Protein AF-A0A2I0L915-F1 (afdb_monomer_lite)

pLDDT: mean 84.41, std 19.22, range [32.41, 98.81]

Organism: Punica granatum (NCBI:txid22663)

Radius of gyration: 24.61 Å; chains: 1; bounding box: 73×74×54 Å

Foldseek 3Di:
DDDDDDDDDPPPPDPDPVVVVVVVLVVLLVVLVVLLVVLVVVLVVLCVVLVNDPDFDDPVPPPDDDDPVRVVSVVSNVVSLVSNLVSLQVNLVSLCVCLVSNDVVCNVVSLVRSLVSLVSSCRSPVQALSSLQSQLVSCVVVVNLVSNLVSLVSQQPHNHHDPCSVVVNVVSVVVVVVVD

InterPro domains:
  IPR011990 Tetratricopeptide-like helical domain superfamily [G3DSA:1.25.40.10] (12-174)
  IPR011990 Tetratricopeptide-like helical domain superfamily [SSF48452] (13-175)
  IPR018834 DNA/RNA-binding domain, Est1-type [PF10373] (114-176)
  IPR019458 Telomerase activating protein Est1-like, N-terminal [PF10374] (17-101)
  IPR045153 Est1/Ebs1-like [PTHR15696] (18-175)

Sequence (180 aa):
MGFAAQASVQGGKGPARPDRIAKIRLQFKTFLSEATGFYHDLIMKIRAKYGLPLGYFSEESENRIVMEKDVKKSAEMKKGLISCHRCLIYLGDLARYKGLYGEANSKSREYTAASSYYLQAASLWPSIGNPHHQLAILASYSGDDFLTVYRYFRSLAVDNPCSTARDNLIVAFEKSMLLE

Structure (mmCIF, N/CA/C/O backbone):
data_AF-A0A2I0L915-F1
#
_entry.id   AF-A0A2I0L915-F1
#
loop_
_atom_site.group_PDB
_atom_site.id
_atom_site.type_symbol
_atom_site.label_atom_id
_atom_site.label_alt_id
_atom_site.label_comp_id
_atom_site.label_asym_id
_atom_site.label_entity_id
_atom_site.label_seq_id
_atom_site.pdbx_PDB_ins_code
_atom_site.Cartn_x
_atom_site.Cartn_y
_atom_site.Cartn_z
_atom_site.occupancy
_atom_site.B_iso_or_equiv
_atom_site.auth_seq_id
_atom_site.auth_comp_id
_atom_site.auth_asym_id
_atom_site.auth_atom_id
_atom_site.pdbx_PDB_model_num
ATOM 1 N N . MET A 1 1 ? 46.014 57.887 -31.779 1.00 36.06 1 MET A N 1
ATOM 2 C CA . MET A 1 1 ? 44.959 58.280 -30.815 1.00 36.06 1 MET A CA 1
ATOM 3 C C . MET A 1 1 ? 43.707 57.504 -31.191 1.00 36.06 1 MET A C 1
ATOM 5 O O . MET A 1 1 ? 43.323 57.601 -32.338 1.00 36.06 1 MET A O 1
ATOM 9 N N . GLY A 1 2 ? 43.063 56.677 -30.380 1.00 32.41 2 GLY A N 1
ATOM 10 C CA . GLY A 1 2 ? 43.252 56.292 -28.993 1.00 32.41 2 GLY A CA 1
ATOM 11 C C . GLY A 1 2 ? 42.162 55.268 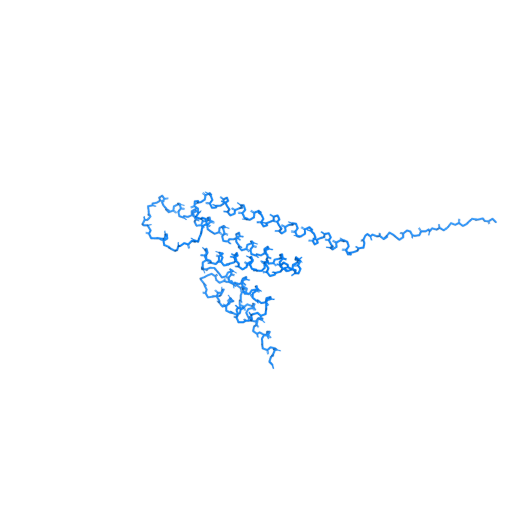-28.634 1.00 32.41 2 GLY A C 1
ATOM 12 O O . GLY A 1 2 ? 41.054 55.349 -29.145 1.00 32.41 2 GLY A O 1
ATOM 13 N N . PHE A 1 3 ? 42.552 54.339 -27.764 1.00 32.88 3 PHE A N 1
ATOM 14 C CA . PHE A 1 3 ? 41.771 53.523 -26.830 1.00 32.88 3 PHE A CA 1
ATOM 15 C C . PHE A 1 3 ? 40.744 52.479 -27.301 1.00 32.88 3 PHE A C 1
ATOM 17 O O . PHE A 1 3 ? 39.679 52.753 -27.842 1.00 32.88 3 PHE A O 1
ATOM 24 N N . ALA A 1 4 ? 41.101 51.246 -26.931 1.00 42.12 4 ALA A N 1
ATOM 25 C CA . ALA A 1 4 ? 40.283 50.055 -26.821 1.00 42.12 4 ALA A CA 1
ATOM 26 C C . ALA A 1 4 ? 39.233 50.158 -25.702 1.00 42.12 4 ALA A C 1
ATOM 28 O O . ALA A 1 4 ? 39.476 50.770 -24.664 1.00 42.12 4 ALA A O 1
ATOM 29 N N . ALA A 1 5 ? 38.135 49.421 -25.868 1.00 36.03 5 ALA A N 1
ATOM 30 C CA . ALA A 1 5 ? 37.349 48.893 -24.760 1.00 36.03 5 ALA A CA 1
ATOM 31 C C . ALA A 1 5 ? 36.872 47.478 -25.123 1.00 36.03 5 ALA A C 1
ATOM 33 O O . ALA A 1 5 ? 35.968 47.291 -25.935 1.00 36.03 5 ALA A O 1
ATOM 34 N N . GLN A 1 6 ? 37.523 46.473 -24.533 1.00 41.44 6 GLN A N 1
ATOM 35 C CA . GLN A 1 6 ? 36.999 45.113 -24.436 1.00 41.44 6 GLN A CA 1
ATOM 36 C C . GLN A 1 6 ? 35.807 45.126 -23.474 1.00 41.44 6 GLN A C 1
ATOM 38 O O . GLN A 1 6 ? 35.976 45.401 -22.288 1.00 41.44 6 GLN A O 1
ATOM 43 N N . ALA A 1 7 ? 34.619 44.782 -23.968 1.00 37.56 7 ALA A N 1
ATOM 44 C CA . ALA A 1 7 ? 33.509 44.370 -23.120 1.00 37.56 7 ALA A CA 1
ATOM 45 C C . ALA A 1 7 ? 33.552 42.843 -22.990 1.00 37.56 7 ALA A C 1
ATOM 47 O O . ALA A 1 7 ? 33.209 42.100 -23.909 1.00 37.56 7 ALA A O 1
ATOM 48 N N . SER A 1 8 ? 34.032 42.377 -21.842 1.00 37.06 8 SER A N 1
ATOM 49 C CA . SER A 1 8 ? 33.951 40.990 -21.410 1.00 37.06 8 SER A CA 1
ATOM 50 C C . SER A 1 8 ? 32.489 40.624 -21.151 1.00 37.06 8 SER A C 1
ATOM 52 O O . SER A 1 8 ? 31.876 41.057 -20.176 1.00 37.06 8 SER A O 1
ATOM 54 N N . VAL A 1 9 ? 31.921 39.795 -22.028 1.00 41.16 9 VAL A N 1
ATOM 55 C CA . VAL A 1 9 ? 30.640 39.132 -21.774 1.00 41.16 9 VAL A CA 1
ATOM 56 C C . VAL A 1 9 ? 30.861 38.150 -20.626 1.00 41.16 9 VAL A C 1
ATOM 58 O O . VAL A 1 9 ? 31.456 37.086 -20.797 1.00 41.16 9 VAL A O 1
ATOM 61 N N . GLN A 1 10 ? 30.409 38.532 -19.432 1.00 40.69 10 GLN A N 1
ATOM 62 C CA . GLN A 1 10 ? 30.299 37.635 -18.292 1.00 40.69 10 GLN A CA 1
ATOM 63 C C . GLN A 1 10 ? 29.294 36.532 -18.636 1.00 40.69 10 GLN A C 1
ATOM 65 O O . GLN A 1 10 ? 28.082 36.685 -18.493 1.00 40.69 10 GLN A O 1
ATOM 70 N N . GLY A 1 11 ? 29.814 35.395 -19.094 1.00 39.12 11 GLY A N 1
ATOM 71 C CA . GLY A 1 11 ? 29.092 34.134 -19.096 1.00 39.12 11 GLY A CA 1
ATOM 72 C C . GLY A 1 11 ? 28.850 33.709 -17.653 1.00 39.12 11 GLY A C 1
ATOM 73 O O . GLY A 1 11 ? 29.679 33.024 -17.055 1.00 39.12 11 GLY A O 1
ATOM 74 N N . GLY A 1 12 ? 27.722 34.138 -17.086 1.00 41.56 12 GLY A N 1
ATOM 75 C CA . GLY A 1 12 ? 27.226 33.646 -15.810 1.00 41.56 12 GLY A CA 1
ATOM 76 C C . GLY A 1 12 ? 26.980 32.142 -15.902 1.00 41.56 12 GLY A C 1
ATOM 77 O O . GLY A 1 12 ? 25.915 31.699 -16.326 1.00 41.56 12 GLY A O 1
ATOM 78 N N . LYS A 1 13 ? 27.970 31.340 -15.502 1.00 53.34 13 LYS A N 1
ATOM 79 C CA . LYS A 1 13 ? 27.772 29.931 -15.163 1.00 53.34 13 LYS A CA 1
ATOM 80 C C . LYS A 1 13 ? 26.907 29.886 -13.904 1.00 53.34 13 LYS A C 1
ATOM 82 O O . LYS A 1 13 ? 27.419 29.906 -12.789 1.00 53.34 13 LYS A O 1
ATOM 87 N N . GLY A 1 14 ? 25.587 29.859 -14.086 1.00 59.03 14 GLY A N 1
ATOM 88 C CA . GLY A 1 14 ? 24.676 29.430 -13.027 1.00 59.03 14 GLY A CA 1
ATOM 89 C C . GLY A 1 14 ? 25.073 28.027 -12.543 1.00 59.03 14 GLY A C 1
ATOM 90 O O . GLY A 1 14 ? 25.628 27.258 -13.338 1.00 59.03 14 GLY A O 1
ATOM 91 N N . PRO A 1 15 ? 24.828 27.681 -11.264 1.00 55.81 15 PRO A N 1
ATOM 92 C CA . PRO A 1 15 ? 25.213 26.383 -10.724 1.00 55.81 15 PRO A CA 1
ATOM 93 C C . PRO A 1 15 ? 24.608 25.290 -11.601 1.00 55.81 15 PRO A C 1
ATOM 95 O O . PRO A 1 15 ? 23.430 25.337 -11.976 1.00 55.81 15 PRO A O 1
ATOM 98 N N . ALA A 1 16 ? 25.469 24.368 -12.015 1.00 58.41 16 ALA A N 1
ATOM 99 C CA . ALA A 1 16 ? 25.180 23.398 -13.046 1.00 58.41 16 ALA A CA 1
ATOM 100 C C . ALA A 1 16 ? 23.911 22.615 -12.676 1.00 58.41 16 ALA A C 1
ATOM 102 O O . ALA A 1 16 ? 23.768 22.117 -11.566 1.00 58.41 16 ALA A O 1
ATOM 103 N N . ARG A 1 17 ? 22.981 22.486 -13.628 1.00 67.06 17 ARG A N 1
ATOM 104 C CA . ARG A 1 17 ? 21.758 21.657 -13.589 1.00 67.06 17 ARG A CA 1
ATOM 105 C C . ARG A 1 17 ? 21.802 20.399 -12.675 1.00 67.06 17 ARG A C 1
ATOM 107 O O . ARG A 1 17 ? 20.791 20.164 -12.007 1.00 67.06 17 ARG A O 1
ATOM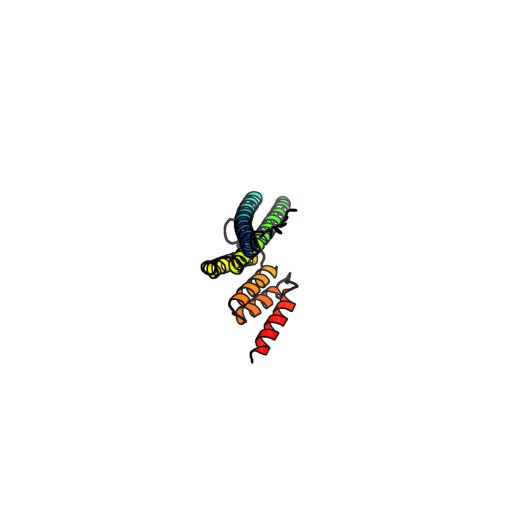 114 N N . PRO A 1 18 ? 22.895 19.605 -12.598 1.00 72.50 18 PRO A N 1
ATOM 115 C CA . PRO A 1 18 ? 23.071 18.534 -11.603 1.00 72.50 18 PRO A CA 1
ATOM 116 C C . PRO A 1 18 ? 22.891 18.936 -10.124 1.00 72.50 18 PRO A C 1
ATOM 118 O O . PRO A 1 18 ? 22.223 18.201 -9.394 1.00 72.50 18 PRO A O 1
ATOM 121 N N . ASP A 1 19 ? 23.372 20.102 -9.685 1.00 86.38 19 ASP A N 1
ATOM 122 C CA . ASP A 1 19 ? 23.278 20.557 -8.284 1.00 86.38 19 ASP A CA 1
ATOM 123 C C . ASP A 1 19 ? 21.821 20.793 -7.868 1.00 86.38 19 ASP A C 1
ATOM 125 O O . ASP A 1 19 ? 21.388 20.458 -6.762 1.00 86.38 19 ASP A O 1
ATOM 129 N N . ARG A 1 20 ? 21.011 21.307 -8.802 1.00 92.12 20 ARG A N 1
ATOM 130 C CA . ARG A 1 20 ? 19.572 21.505 -8.598 1.00 92.12 20 ARG A CA 1
ATOM 131 C C . ARG A 1 20 ? 18.835 20.173 -8.455 1.00 92.12 20 ARG A C 1
ATOM 133 O O . ARG A 1 20 ? 17.953 20.059 -7.607 1.00 92.12 20 ARG A O 1
ATOM 140 N N . ILE A 1 21 ? 19.189 19.168 -9.259 1.00 90.19 21 ILE A N 1
ATOM 141 C CA . ILE A 1 21 ? 18.579 17.830 -9.191 1.00 90.19 21 ILE A CA 1
ATOM 142 C C . ILE A 1 21 ? 18.934 17.151 -7.864 1.00 90.19 21 ILE A C 1
ATOM 144 O O . ILE A 1 21 ? 18.053 16.582 -7.219 1.00 90.19 21 ILE A O 1
ATOM 148 N N . ALA A 1 22 ? 20.193 17.244 -7.430 1.00 90.50 22 ALA A N 1
ATOM 149 C CA . ALA A 1 22 ? 20.628 16.719 -6.138 1.00 90.50 22 ALA A CA 1
ATOM 150 C C . ALA A 1 22 ? 19.861 17.370 -4.975 1.00 90.50 22 ALA A C 1
ATOM 152 O O . ALA A 1 22 ? 19.349 16.664 -4.105 1.00 90.50 22 ALA A O 1
ATOM 153 N N . LYS A 1 23 ? 19.686 18.698 -5.011 1.00 94.38 23 LYS A N 1
ATOM 154 C CA . LYS A 1 23 ? 18.898 19.433 -4.011 1.00 94.38 23 LYS A CA 1
ATOM 155 C C . LYS A 1 23 ? 17.434 18.984 -3.968 1.00 94.38 23 LYS A C 1
ATOM 157 O O . LYS A 1 23 ? 16.918 18.726 -2.885 1.00 94.38 23 LYS A O 1
ATOM 162 N N . ILE A 1 24 ? 16.779 18.842 -5.123 1.00 94.06 24 ILE A N 1
ATOM 163 C CA . ILE A 1 24 ? 15.381 18.377 -5.199 1.00 94.06 24 ILE A CA 1
ATOM 164 C C . ILE A 1 24 ? 15.251 16.954 -4.643 1.00 94.06 24 ILE A C 1
ATOM 166 O O . ILE A 1 24 ? 14.342 16.680 -3.863 1.00 94.06 24 ILE A O 1
ATOM 170 N N . ARG A 1 25 ? 16.178 16.050 -4.993 1.00 91.38 25 ARG A N 1
ATOM 171 C CA . ARG A 1 25 ? 16.193 14.679 -4.458 1.00 91.38 25 ARG A CA 1
ATOM 172 C C . ARG A 1 25 ? 16.344 14.664 -2.941 1.00 91.38 25 ARG A C 1
ATOM 174 O O . ARG A 1 25 ? 15.652 13.898 -2.279 1.00 91.38 25 ARG A O 1
ATOM 181 N N . LEU A 1 26 ? 17.216 15.510 -2.394 1.00 93.25 26 LEU A N 1
ATOM 182 C CA . LEU A 1 26 ? 17.392 15.630 -0.949 1.00 93.25 26 LEU A CA 1
ATOM 183 C C . LEU A 1 26 ? 16.105 16.117 -0.270 1.00 93.25 26 LEU A C 1
ATOM 185 O O . LEU A 1 26 ? 15.636 15.473 0.661 1.00 93.25 26 LEU A O 1
ATOM 189 N N . GLN A 1 27 ? 15.494 17.190 -0.779 1.00 95.81 27 GLN A N 1
ATOM 190 C CA . GLN A 1 27 ? 14.232 17.715 -0.243 1.00 95.81 27 GLN A CA 1
ATOM 191 C C . GLN A 1 27 ? 13.108 16.676 -0.292 1.00 95.81 27 GLN A C 1
ATOM 193 O O . GLN A 1 27 ? 12.359 16.530 0.670 1.00 95.81 27 GLN A O 1
ATOM 198 N N . PHE A 1 28 ? 13.019 15.914 -1.383 1.00 95.44 28 PHE A N 1
ATOM 199 C CA . PHE A 1 28 ? 12.045 14.837 -1.511 1.00 95.44 28 PHE A CA 1
ATOM 200 C C . PHE A 1 28 ? 12.276 13.724 -0.479 1.00 95.44 28 PHE A C 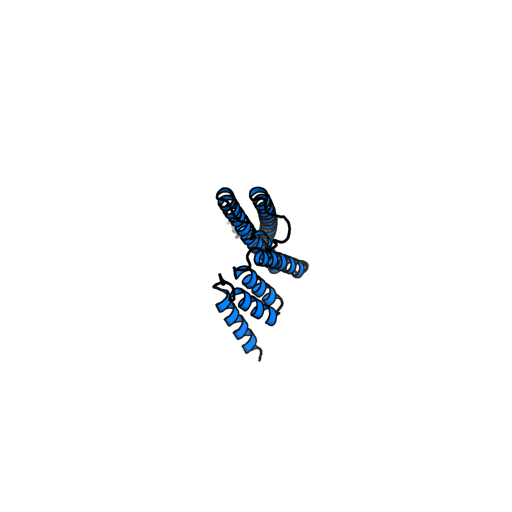1
ATOM 202 O O . PHE A 1 28 ? 11.330 13.295 0.177 1.00 95.44 28 PHE A O 1
ATOM 209 N N . LYS A 1 29 ? 13.527 13.292 -0.265 1.00 94.12 29 LYS A N 1
ATOM 210 C CA . LYS A 1 29 ? 13.866 12.298 0.772 1.00 94.12 29 LYS A CA 1
ATOM 211 C C . LYS A 1 29 ? 13.501 12.782 2.179 1.00 94.12 29 LYS A C 1
ATOM 213 O O . LYS A 1 29 ? 12.962 12.000 2.966 1.00 94.12 29 LYS A O 1
ATOM 218 N N . THR A 1 30 ? 13.766 14.052 2.485 1.00 96.12 30 THR A N 1
ATOM 219 C CA . THR A 1 30 ? 13.378 14.666 3.762 1.00 96.12 30 THR A CA 1
ATOM 220 C C . THR A 1 30 ? 11.862 14.650 3.929 1.00 96.12 30 THR A C 1
ATOM 222 O O . THR A 1 30 ? 11.372 14.114 4.920 1.00 96.12 30 THR A O 1
ATOM 225 N N . PHE A 1 31 ? 11.122 15.108 2.915 1.00 97.81 31 PHE A N 1
ATOM 226 C CA . PHE A 1 31 ? 9.660 15.096 2.922 1.00 97.81 31 PHE A CA 1
ATOM 227 C C . PHE A 1 31 ? 9.091 13.691 3.156 1.00 97.81 31 PHE A C 1
ATOM 229 O O . PHE A 1 31 ? 8.213 13.514 3.997 1.00 97.81 31 PHE A O 1
ATOM 236 N N . LEU A 1 32 ? 9.607 12.669 2.460 1.00 97.38 32 LEU A N 1
ATOM 237 C CA . LEU A 1 32 ? 9.148 11.291 2.651 1.00 97.38 32 LEU A CA 1
ATOM 238 C C . LEU A 1 32 ? 9.354 10.818 4.097 1.00 97.38 32 LEU A C 1
ATOM 240 O O . LEU A 1 32 ? 8.500 10.114 4.636 1.00 97.38 32 LEU A O 1
ATOM 244 N N . SER A 1 33 ? 10.469 11.186 4.730 1.00 96.12 33 SER A N 1
ATOM 245 C CA . SER A 1 33 ? 10.762 10.830 6.123 1.00 96.12 33 SER A CA 1
ATOM 246 C C . SER A 1 33 ? 9.851 11.558 7.114 1.00 96.12 33 SER A C 1
ATOM 248 O O . SER A 1 33 ? 9.260 10.906 7.973 1.00 96.12 33 SER A O 1
ATOM 250 N N . GLU A 1 34 ? 9.667 12.868 6.953 1.00 98.38 34 GLU A N 1
ATOM 251 C CA . GLU A 1 34 ? 8.773 13.678 7.792 1.00 98.38 34 GLU A CA 1
ATOM 252 C C . GLU A 1 34 ? 7.316 13.212 7.679 1.00 98.38 34 GLU A C 1
ATOM 254 O O . GLU A 1 34 ? 6.655 12.977 8.691 1.00 98.38 34 GLU A O 1
ATOM 259 N N . ALA A 1 35 ? 6.835 12.979 6.454 1.00 98.56 35 ALA A N 1
ATOM 260 C CA . ALA A 1 35 ? 5.491 12.465 6.209 1.00 98.56 35 ALA A CA 1
ATOM 261 C C . ALA A 1 35 ? 5.288 11.067 6.817 1.00 98.56 35 ALA A C 1
ATOM 263 O O . ALA A 1 35 ? 4.213 10.772 7.338 1.00 98.56 35 ALA A O 1
ATOM 264 N N . THR A 1 36 ? 6.321 10.213 6.799 1.00 98.38 36 THR A N 1
ATOM 265 C CA . THR A 1 36 ? 6.262 8.890 7.446 1.00 98.38 36 THR A CA 1
ATOM 266 C C . THR A 1 36 ? 6.028 9.042 8.950 1.00 98.38 36 THR A C 1
ATOM 268 O O . THR A 1 36 ? 5.114 8.421 9.490 1.00 98.38 36 THR A O 1
ATOM 271 N N . GLY A 1 37 ? 6.811 9.897 9.620 1.00 98.38 37 GLY A N 1
ATOM 272 C CA . GLY A 1 37 ? 6.642 10.177 11.050 1.00 98.38 37 GLY A CA 1
ATOM 273 C C . GLY A 1 37 ? 5.256 10.742 11.367 1.00 98.38 37 GLY A C 1
ATOM 274 O O . GLY A 1 37 ? 4.563 10.230 12.243 1.00 98.38 37 GLY A O 1
ATOM 275 N N . PHE A 1 38 ? 4.801 11.714 10.572 1.00 98.69 38 PHE A N 1
ATOM 276 C CA . PHE A 1 38 ? 3.472 12.306 10.713 1.00 98.69 38 PHE A CA 1
ATOM 277 C C . PHE A 1 38 ? 2.344 11.263 10.681 1.00 98.69 38 PHE A C 1
ATOM 279 O O . PHE A 1 38 ? 1.472 11.280 11.551 1.00 98.69 38 PHE A O 1
ATOM 286 N N . TYR A 1 39 ? 2.342 10.342 9.709 1.00 98.62 39 TYR A N 1
ATOM 287 C CA . TYR A 1 39 ? 1.273 9.344 9.599 1.00 98.62 39 TYR A CA 1
ATOM 288 C C . TYR A 1 39 ? 1.327 8.279 10.699 1.00 98.62 39 TYR A C 1
ATOM 290 O O . TYR A 1 39 ? 0.270 7.814 11.132 1.00 98.62 39 TYR A O 1
ATOM 298 N N . HIS A 1 40 ? 2.513 7.925 11.203 1.00 98.00 40 HIS A N 1
ATOM 299 C CA . HIS A 1 40 ? 2.622 7.083 12.397 1.00 98.00 40 HIS A CA 1
ATOM 300 C C . HIS A 1 40 ? 2.001 7.753 13.623 1.00 98.00 40 HIS A C 1
ATOM 302 O O . HIS A 1 40 ? 1.146 7.157 14.283 1.00 98.00 40 HIS A O 1
ATOM 308 N N . ASP A 1 41 ? 2.363 9.009 13.883 1.00 98.12 41 ASP A N 1
ATOM 309 C CA . ASP A 1 41 ? 1.812 9.782 14.996 1.00 98.12 41 ASP A CA 1
ATOM 310 C C . ASP A 1 41 ? 0.299 9.962 14.861 1.00 98.12 41 ASP A C 1
ATOM 312 O O . ASP A 1 41 ? -0.443 9.883 15.845 1.00 98.12 41 ASP A O 1
ATOM 316 N N . LEU A 1 42 ? -0.183 10.179 13.636 1.00 98.12 42 LEU A N 1
ATOM 317 C CA . LEU A 1 42 ? -1.604 10.307 13.350 1.00 98.12 42 LEU A CA 1
ATOM 318 C C . LEU A 1 42 ? -2.357 9.006 13.656 1.00 98.12 42 LEU A C 1
ATOM 320 O O . LEU A 1 42 ? -3.398 9.063 14.310 1.00 98.12 42 LEU A O 1
ATOM 324 N N . ILE A 1 43 ? -1.827 7.841 13.265 1.00 96.44 43 ILE A N 1
ATOM 325 C CA . ILE A 1 43 ? -2.414 6.540 13.626 1.00 96.44 43 ILE A CA 1
ATOM 326 C C . ILE A 1 43 ? -2.499 6.399 15.146 1.00 96.44 43 ILE A C 1
ATOM 328 O O . ILE A 1 43 ? -3.555 6.029 15.655 1.00 96.44 43 ILE A O 1
ATOM 332 N N . MET A 1 44 ? -1.434 6.733 15.878 1.00 95.75 44 MET A N 1
ATOM 333 C CA . MET A 1 44 ? -1.427 6.643 17.342 1.00 95.75 44 MET A CA 1
ATOM 334 C C . MET A 1 44 ? -2.491 7.549 17.976 1.00 95.75 44 MET A C 1
ATOM 336 O O . MET A 1 44 ? -3.255 7.102 18.833 1.00 95.75 44 MET A O 1
ATOM 340 N N . LYS A 1 45 ? -2.613 8.795 17.503 1.00 96.69 45 LYS A N 1
ATOM 341 C CA . LYS A 1 45 ? -3.634 9.748 17.969 1.00 96.69 45 LYS A CA 1
ATOM 342 C C . LYS A 1 45 ? -5.057 9.286 17.643 1.00 96.69 45 LYS A C 1
ATOM 344 O O . LYS A 1 45 ? -5.942 9.415 18.486 1.00 96.69 45 LYS A O 1
ATOM 349 N N . ILE A 1 46 ? -5.288 8.724 16.453 1.00 94.88 46 ILE A N 1
ATOM 350 C CA . ILE A 1 46 ? -6.587 8.155 16.059 1.00 94.88 46 ILE A CA 1
ATOM 351 C C . ILE A 1 46 ? -6.930 6.971 16.966 1.00 94.88 46 ILE A C 1
ATOM 353 O O . ILE A 1 46 ? -8.021 6.935 17.531 1.00 94.88 46 ILE A O 1
ATOM 357 N N . ARG A 1 47 ? -5.998 6.030 17.158 1.00 91.94 47 ARG A N 1
ATOM 358 C CA . ARG A 1 47 ? -6.216 4.858 18.016 1.00 91.94 47 ARG A CA 1
ATOM 359 C C . ARG A 1 47 ? -6.557 5.262 19.446 1.00 91.94 47 ARG A C 1
ATOM 361 O O . ARG A 1 47 ? -7.538 4.761 19.985 1.00 91.94 47 ARG A O 1
ATOM 368 N N . ALA A 1 48 ? -5.829 6.223 20.014 1.00 92.12 48 ALA A N 1
ATOM 369 C CA . ALA A 1 48 ? -6.113 6.756 21.344 1.00 92.12 48 ALA A CA 1
ATOM 370 C C . ALA A 1 48 ? -7.495 7.428 21.423 1.00 92.12 48 ALA A C 1
ATOM 372 O O . ALA A 1 48 ? -8.253 7.169 22.354 1.00 92.12 48 ALA A O 1
ATOM 373 N N . LYS A 1 49 ? -7.856 8.248 20.426 1.00 92.94 49 LYS A N 1
ATOM 374 C CA . LYS A 1 49 ? -9.144 8.958 20.388 1.00 92.94 49 LYS A CA 1
ATOM 375 C C . LYS A 1 49 ? -10.347 8.012 20.312 1.00 92.94 49 LYS A C 1
ATOM 377 O O . LYS A 1 49 ? -11.374 8.297 20.920 1.00 92.94 49 LYS A O 1
ATOM 382 N N . TYR A 1 50 ? -10.231 6.925 19.552 1.00 88.69 50 TYR A N 1
ATOM 383 C CA . TYR A 1 50 ? -11.336 5.996 19.294 1.00 88.69 50 TYR A CA 1
ATOM 384 C C . TYR A 1 50 ? -11.257 4.690 20.103 1.00 88.69 50 TYR A C 1
ATOM 386 O O . TYR A 1 50 ? -12.121 3.834 19.942 1.00 88.69 50 TYR A O 1
ATOM 394 N N . GLY A 1 51 ? -10.254 4.526 20.974 1.00 85.94 51 GLY A N 1
ATOM 395 C CA . GLY A 1 51 ? -10.080 3.324 21.799 1.00 85.94 51 GLY A CA 1
ATOM 396 C C . GLY A 1 51 ? -9.741 2.063 20.997 1.00 85.94 51 GLY A C 1
ATOM 397 O O . GLY A 1 51 ? -10.164 0.970 21.365 1.00 85.94 51 GLY A O 1
ATOM 398 N N . LEU A 1 52 ? -9.015 2.209 19.885 1.00 84.88 52 LEU A N 1
ATOM 399 C CA . LEU A 1 52 ? -8.655 1.088 19.015 1.00 84.88 52 LEU A CA 1
ATOM 400 C C . LEU A 1 52 ? -7.445 0.322 19.576 1.00 84.88 52 LEU A C 1
ATOM 402 O O . LEU A 1 52 ? -6.492 0.957 20.042 1.00 84.88 52 LEU A O 1
ATOM 406 N N . PRO A 1 53 ? -7.420 -1.018 19.474 1.00 80.00 53 PRO A N 1
ATOM 407 C CA . PRO A 1 53 ? -6.266 -1.808 19.879 1.00 80.00 53 PRO A CA 1
ATOM 408 C C . PRO A 1 53 ? -5.026 -1.481 19.035 1.00 80.00 53 PRO A C 1
ATOM 410 O O . PRO A 1 53 ? -5.106 -1.102 17.864 1.00 80.00 53 PRO A O 1
ATOM 413 N N . LEU A 1 54 ? -3.849 -1.650 19.644 1.00 67.56 54 LEU A N 1
ATOM 414 C CA . LEU A 1 54 ? -2.562 -1.481 18.961 1.00 67.56 54 LEU A CA 1
ATOM 415 C C . LEU A 1 54 ? -2.208 -2.675 18.051 1.00 67.56 54 LEU A C 1
ATOM 417 O O . LEU A 1 54 ? -1.385 -2.507 17.149 1.00 67.56 54 LEU A O 1
ATOM 421 N N . GLY A 1 55 ? -2.823 -3.842 18.292 1.00 65.19 55 GLY A N 1
ATOM 422 C CA . GLY A 1 55 ? -2.571 -5.115 17.608 1.00 65.19 55 GLY A CA 1
ATOM 423 C C . GLY A 1 55 ? -3.509 -5.424 16.434 1.00 65.19 55 GLY A C 1
ATOM 424 O O . GLY A 1 55 ? -4.211 -4.546 15.933 1.00 65.19 55 GLY A O 1
ATOM 425 N N . TYR A 1 56 ? -3.486 -6.685 15.990 1.00 55.81 56 TYR A N 1
ATOM 426 C CA . TYR A 1 56 ? -4.335 -7.199 14.910 1.00 55.81 56 TYR A CA 1
ATOM 427 C C . TYR A 1 56 ? -5.817 -7.077 15.284 1.00 55.81 56 TYR A C 1
ATOM 429 O O . TYR A 1 56 ? -6.205 -7.371 16.416 1.00 55.81 56 TYR A O 1
ATOM 437 N N . PHE A 1 57 ? -6.642 -6.642 14.337 1.00 57.31 57 PHE A N 1
ATOM 438 C CA . PHE A 1 57 ? -8.085 -6.575 14.528 1.00 57.31 57 PHE A CA 1
ATOM 439 C C . PHE A 1 57 ? -8.650 -7.985 14.314 1.00 57.31 57 PHE A C 1
ATOM 441 O O . PHE A 1 57 ? -8.604 -8.496 13.200 1.00 57.31 57 PHE A O 1
ATOM 448 N N . SER A 1 58 ? -9.100 -8.639 15.389 1.00 49.50 58 SER A N 1
ATOM 449 C CA . SER A 1 58 ? -9.872 -9.889 15.307 1.00 49.50 58 SER A CA 1
ATOM 450 C C . SER A 1 58 ? -11.318 -9.565 14.911 1.00 49.50 58 SER A C 1
ATOM 452 O O . SER A 1 58 ? -11.907 -8.620 15.443 1.00 49.50 58 SER A O 1
ATOM 454 N N . GLU A 1 59 ? -11.883 -10.361 13.999 1.00 48.72 59 GLU A N 1
ATOM 455 C CA . GLU A 1 59 ? -13.286 -10.305 13.548 1.00 48.72 59 GLU A CA 1
ATOM 456 C C . GLU A 1 59 ? -14.297 -10.599 14.678 1.00 48.72 59 GLU A C 1
ATOM 458 O O . GLU A 1 59 ? -15.488 -10.332 14.547 1.00 48.72 59 GLU A O 1
ATOM 463 N N . GLU A 1 60 ? -13.846 -11.085 15.837 1.00 43.25 60 GLU A N 1
ATOM 464 C CA . GLU A 1 60 ? -14.720 -11.535 16.931 1.00 43.25 60 GLU A CA 1
ATOM 465 C C . GLU A 1 60 ? -15.466 -10.402 17.663 1.00 43.25 60 GLU A C 1
ATOM 467 O O . GLU A 1 60 ? -16.333 -10.665 18.498 1.00 43.25 60 GLU A O 1
ATOM 472 N N . SER A 1 61 ? -15.172 -9.131 17.369 1.00 44.78 61 SER A N 1
ATOM 473 C CA . SER A 1 61 ? -15.785 -8.000 18.079 1.00 44.78 61 SER A CA 1
ATOM 474 C C . SER A 1 61 ? -17.208 -7.644 17.617 1.00 44.78 61 SER A C 1
ATOM 476 O O . SER A 1 61 ? -17.825 -6.776 18.240 1.00 44.78 61 SER A O 1
ATOM 478 N N . GLU A 1 62 ? -17.746 -8.265 16.563 1.00 46.25 62 GLU A N 1
ATOM 479 C CA . GLU A 1 62 ? -19.067 -7.899 16.017 1.00 46.25 62 GLU A CA 1
ATOM 480 C C . GLU A 1 62 ? -20.263 -8.518 16.769 1.00 46.25 62 GLU A C 1
ATOM 482 O O . GLU A 1 62 ? -21.379 -8.013 16.664 1.00 46.25 62 GLU A O 1
ATOM 487 N N . ASN A 1 63 ? -20.058 -9.530 17.622 1.00 40.19 63 ASN A N 1
ATOM 488 C CA . ASN A 1 63 ? -21.154 -10.246 18.295 1.00 40.19 63 ASN A CA 1
ATOM 489 C C . ASN A 1 63 ? -21.470 -9.745 19.715 1.00 40.19 63 ASN A C 1
ATOM 491 O O . ASN A 1 63 ? -21.465 -10.511 20.681 1.00 40.19 63 ASN A O 1
ATOM 495 N N . ARG A 1 64 ? -21.808 -8.460 19.871 1.00 43.12 64 ARG A N 1
ATOM 496 C CA . ARG A 1 64 ? -22.479 -7.982 21.095 1.00 43.12 64 ARG A CA 1
ATOM 497 C C . ARG A 1 64 ? -23.709 -7.159 20.747 1.00 43.12 64 ARG A C 1
ATOM 499 O O . ARG A 1 64 ? -23.583 -6.100 20.160 1.00 43.12 64 ARG A O 1
ATOM 506 N N . ILE A 1 65 ? -24.878 -7.673 21.129 1.00 52.22 65 ILE A N 1
ATOM 507 C CA . ILE A 1 65 ? -26.206 -7.046 21.038 1.00 52.22 65 ILE A CA 1
ATOM 508 C C . ILE A 1 65 ? -26.117 -5.590 21.546 1.00 52.22 65 ILE A C 1
ATOM 510 O O . ILE A 1 65 ? -25.728 -5.358 22.688 1.00 52.22 65 ILE A O 1
ATOM 514 N N . VAL A 1 66 ? -26.415 -4.619 20.678 1.00 49.56 66 VAL A N 1
ATOM 515 C CA . VAL A 1 66 ? -26.065 -3.190 20.828 1.00 49.56 66 VAL A CA 1
ATOM 516 C C . VAL A 1 66 ? -27.284 -2.376 21.292 1.00 49.56 66 VAL A C 1
ATOM 518 O O . VAL A 1 66 ? -28.291 -2.330 20.589 1.00 49.56 66 VAL A O 1
ATOM 521 N N . MET A 1 67 ? -27.192 -1.689 22.442 1.00 54.38 67 MET A N 1
ATOM 522 C CA . MET A 1 67 ? -28.131 -0.617 22.832 1.00 54.38 67 MET A CA 1
ATOM 523 C C . MET A 1 67 ? -27.799 0.694 22.079 1.00 54.38 67 MET A C 1
ATOM 525 O O . MET A 1 67 ? -26.687 0.858 21.594 1.00 54.38 67 MET A O 1
ATOM 529 N N . GLU A 1 68 ? -28.687 1.694 22.002 1.00 54.47 68 GLU A N 1
ATOM 530 C CA . GLU A 1 68 ? -28.446 2.948 21.236 1.00 54.47 68 GLU A CA 1
ATOM 531 C C . GLU A 1 68 ? -27.118 3.681 21.558 1.00 54.47 68 GLU A C 1
ATOM 533 O O . GLU A 1 68 ? -26.498 4.278 20.672 1.00 54.47 68 GLU A O 1
ATOM 538 N N . LYS A 1 69 ? -26.623 3.603 22.805 1.00 55.19 69 LYS A N 1
ATOM 539 C CA . LYS A 1 69 ? -25.297 4.136 23.197 1.00 55.19 69 LYS A CA 1
ATOM 5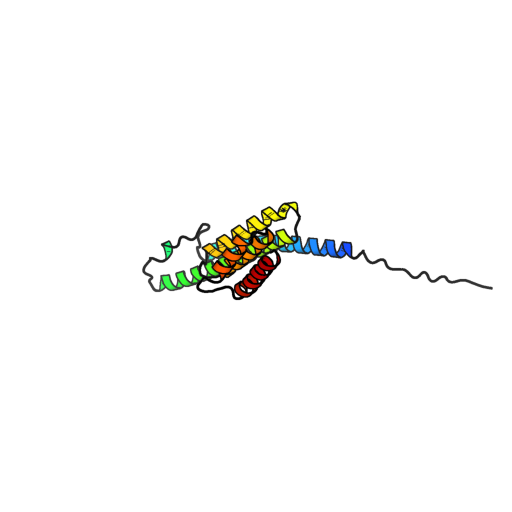40 C C . LYS A 1 69 ? -24.133 3.417 22.505 1.00 55.19 69 LYS A C 1
ATOM 542 O O . LYS A 1 69 ? -23.113 4.044 22.210 1.00 55.19 69 LYS A O 1
ATOM 547 N N . ASP A 1 70 ? -24.295 2.133 22.220 1.00 64.06 70 ASP A N 1
ATOM 548 C CA . ASP A 1 70 ? -23.296 1.293 21.572 1.00 64.06 70 ASP A CA 1
ATOM 549 C C . ASP A 1 70 ? -23.259 1.537 20.050 1.00 64.06 70 ASP A C 1
ATOM 551 O O . ASP A 1 70 ? -22.187 1.458 19.449 1.00 64.06 70 ASP A O 1
ATOM 555 N N . VAL A 1 71 ? -24.371 1.966 19.430 1.00 73.00 71 VAL A N 1
ATOM 556 C CA . VAL A 1 71 ? -24.427 2.309 17.991 1.00 73.00 71 VAL A CA 1
ATOM 557 C C . VAL A 1 71 ? -23.537 3.514 17.678 1.00 73.00 71 VAL A C 1
ATOM 559 O O . VAL A 1 71 ? -22.716 3.473 16.759 1.00 73.00 71 VAL A O 1
ATOM 562 N N . LYS A 1 72 ? -23.649 4.594 18.466 1.00 75.69 72 LYS A N 1
ATOM 563 C CA . LYS A 1 72 ? -22.834 5.807 18.267 1.00 75.69 72 LYS A CA 1
ATOM 564 C C . LYS A 1 72 ? -21.349 5.530 18.509 1.00 75.69 72 LYS A C 1
ATOM 566 O O . LYS A 1 72 ? -20.505 6.003 17.751 1.00 75.69 72 LYS A O 1
ATOM 571 N N . LYS A 1 73 ? -21.028 4.735 19.535 1.00 77.31 73 LYS A N 1
ATOM 572 C CA . LYS A 1 73 ? -19.655 4.304 19.831 1.00 77.31 73 LYS A CA 1
ATOM 573 C C . LYS A 1 73 ? -19.075 3.447 18.701 1.00 77.31 73 LYS A C 1
ATOM 575 O O . LYS A 1 73 ? -17.939 3.677 18.294 1.00 77.31 73 LYS A O 1
ATOM 580 N N . SER A 1 74 ? -19.869 2.530 18.150 1.00 80.81 74 SER A N 1
ATOM 581 C CA . SER A 1 74 ? -19.495 1.696 17.003 1.00 80.81 74 SER A CA 1
ATOM 582 C C . SER A 1 74 ? -19.245 2.528 15.736 1.00 80.81 74 SER A C 1
ATOM 584 O O . SER A 1 74 ? -18.235 2.346 15.055 1.00 80.81 74 SER A O 1
ATOM 586 N N . ALA A 1 75 ? -20.087 3.529 15.458 1.00 85.31 75 ALA A N 1
ATOM 587 C CA . ALA A 1 75 ? -19.896 4.430 14.320 1.00 85.31 75 ALA A CA 1
ATOM 588 C C . ALA A 1 75 ? -18.595 5.251 14.419 1.00 85.31 75 ALA A C 1
ATOM 590 O O . ALA A 1 75 ? -17.873 5.394 13.430 1.00 85.31 75 ALA A O 1
ATOM 591 N N . GLU A 1 76 ? -18.270 5.778 15.603 1.00 85.44 76 GLU A N 1
ATOM 592 C CA . GLU A 1 76 ? -17.016 6.508 15.832 1.00 85.44 76 GLU A CA 1
ATOM 593 C C . GLU A 1 76 ? -15.794 5.579 15.731 1.00 85.44 76 GLU A C 1
ATOM 595 O O . GLU A 1 76 ? -14.821 5.916 15.056 1.00 85.44 76 GLU A O 1
ATOM 600 N N . MET A 1 77 ? -15.870 4.370 16.300 1.00 87.06 77 MET A N 1
ATOM 601 C CA . MET A 1 77 ? -14.840 3.333 16.152 1.00 87.06 77 MET A CA 1
ATOM 602 C C . MET A 1 77 ? -14.575 3.028 14.671 1.00 87.06 77 MET A C 1
ATOM 604 O O . MET A 1 77 ? -13.424 3.052 14.229 1.00 87.06 77 MET A O 1
ATOM 608 N N . LYS A 1 78 ? -15.636 2.852 13.870 1.00 88.00 78 LYS A N 1
ATOM 609 C CA . LYS A 1 78 ? -15.543 2.619 12.422 1.00 88.00 78 LYS A CA 1
ATOM 610 C C . LYS A 1 78 ? -14.835 3.764 11.695 1.00 88.00 78 LYS A C 1
ATOM 612 O O . LYS A 1 78 ? -13.963 3.508 10.868 1.00 88.00 78 LYS A O 1
ATOM 617 N N . LYS A 1 79 ? -15.126 5.029 12.028 1.00 91.00 79 LYS A N 1
ATOM 618 C CA . LYS A 1 79 ? -14.393 6.188 11.471 1.00 91.00 79 LYS A CA 1
ATOM 619 C C . LYS A 1 79 ? -12.900 6.135 11.803 1.00 91.00 79 LYS A C 1
ATOM 621 O O . LYS A 1 79 ? -12.073 6.455 10.944 1.00 91.00 79 LYS A O 1
ATOM 626 N N . GLY A 1 80 ? -12.555 5.722 13.023 1.00 92.31 80 GLY A N 1
ATOM 627 C CA . GLY A 1 80 ? -11.173 5.499 13.443 1.00 92.31 80 GLY A CA 1
ATOM 628 C C . GLY A 1 80 ? -10.469 4.442 12.589 1.00 92.31 80 GLY A C 1
ATOM 629 O O . GLY A 1 80 ? -9.408 4.723 12.033 1.00 92.31 80 GLY A O 1
ATOM 630 N N . LEU A 1 81 ? -11.093 3.273 12.408 1.00 91.88 81 LEU A N 1
ATOM 631 C CA . LEU A 1 81 ? -10.566 2.180 11.576 1.00 91.88 81 LEU A CA 1
ATOM 632 C C . LEU A 1 81 ? -10.338 2.633 10.128 1.00 91.88 81 LEU A C 1
ATOM 634 O O . LEU A 1 81 ? -9.249 2.457 9.586 1.00 91.88 81 LEU A O 1
ATOM 638 N N . ILE A 1 82 ? -11.321 3.308 9.526 1.00 93.38 82 ILE A N 1
ATOM 639 C CA . ILE A 1 82 ? -11.223 3.848 8.160 1.00 93.38 82 ILE A CA 1
ATOM 640 C C . ILE A 1 82 ? -10.053 4.834 8.034 1.00 93.38 82 ILE A C 1
ATOM 642 O O . ILE A 1 82 ? -9.312 4.823 7.048 1.00 93.38 82 ILE A O 1
ATOM 646 N N . SER A 1 83 ? -9.868 5.686 9.041 1.00 96.19 83 SER A N 1
ATOM 647 C CA . SER A 1 83 ? -8.784 6.670 9.052 1.00 96.19 83 SER A CA 1
ATOM 648 C C . SER A 1 83 ? -7.416 5.994 9.186 1.00 96.19 83 SER A C 1
ATOM 650 O O . SER A 1 83 ? -6.493 6.338 8.447 1.00 96.19 83 SER A O 1
ATOM 652 N N . CYS A 1 84 ? -7.288 4.987 10.058 1.00 96.56 84 CYS A N 1
ATOM 653 C CA . CYS A 1 84 ? -6.079 4.170 10.171 1.00 96.56 84 CYS A CA 1
ATOM 654 C C . CYS A 1 84 ? -5.770 3.416 8.870 1.00 96.56 84 CYS A C 1
ATOM 656 O O . CYS A 1 84 ? -4.622 3.425 8.436 1.00 96.56 84 CYS A O 1
ATOM 658 N N . HIS A 1 85 ? -6.778 2.835 8.211 1.00 96.44 85 HIS A N 1
ATOM 659 C CA . HIS A 1 85 ? -6.619 2.162 6.919 1.00 96.44 85 HIS A CA 1
ATOM 660 C C . HIS A 1 85 ? -6.011 3.106 5.876 1.00 96.44 85 HIS A C 1
ATOM 662 O O . HIS A 1 85 ? -5.019 2.765 5.236 1.00 96.44 85 HIS A O 1
ATOM 668 N N . ARG A 1 86 ? -6.545 4.328 5.750 1.00 97.75 86 ARG A N 1
ATOM 669 C CA . ARG A 1 86 ? -6.004 5.336 4.823 1.00 97.75 86 ARG A CA 1
ATOM 670 C C . ARG A 1 86 ? -4.564 5.716 5.159 1.00 97.75 86 ARG A C 1
ATOM 672 O O . ARG A 1 86 ? -3.730 5.763 4.263 1.00 97.75 86 ARG A O 1
ATOM 679 N N . CYS A 1 87 ? -4.255 5.926 6.439 1.00 98.38 87 CYS A N 1
ATOM 680 C CA . CYS A 1 87 ? -2.887 6.223 6.868 1.00 98.38 87 CYS A CA 1
ATOM 681 C C . CYS A 1 87 ? -1.917 5.086 6.515 1.00 98.38 87 CYS A C 1
ATOM 683 O O . CYS A 1 87 ? -0.809 5.358 6.068 1.00 98.38 87 CYS A O 1
ATOM 685 N N . LEU A 1 88 ? -2.333 3.825 6.666 1.00 98.19 88 LEU A N 1
ATOM 686 C CA . LEU A 1 88 ? -1.527 2.663 6.285 1.00 98.19 88 LEU A CA 1
ATOM 687 C C . LEU A 1 88 ? -1.285 2.607 4.770 1.00 98.19 88 LEU A C 1
ATOM 689 O O . LEU A 1 88 ? -0.157 2.362 4.355 1.00 98.19 88 LEU A O 1
ATOM 693 N N . ILE A 1 89 ? -2.287 2.910 3.936 1.00 98.62 89 ILE A N 1
ATOM 694 C CA . ILE A 1 89 ? -2.075 3.052 2.485 1.00 98.62 89 ILE A CA 1
ATOM 695 C C . ILE A 1 89 ? -1.010 4.116 2.194 1.00 98.62 89 ILE A C 1
ATOM 697 O O . ILE A 1 89 ? -0.065 3.849 1.454 1.00 98.62 89 ILE A O 1
ATOM 701 N N . TYR A 1 90 ? -1.114 5.293 2.815 1.00 98.69 90 TYR A N 1
ATOM 702 C CA . TYR A 1 90 ? -0.152 6.375 2.596 1.00 98.69 90 TYR A CA 1
ATOM 703 C C . TYR A 1 90 ? 1.251 6.027 3.097 1.00 98.69 90 TYR A C 1
ATOM 705 O O . TYR A 1 90 ? 2.226 6.318 2.412 1.00 98.69 90 TYR A O 1
ATOM 713 N N . LEU A 1 91 ? 1.378 5.357 4.244 1.00 98.81 91 LEU A N 1
ATOM 714 C CA . LEU A 1 91 ? 2.660 4.843 4.734 1.00 98.81 91 LEU A CA 1
ATOM 715 C C . LEU A 1 91 ? 3.271 3.827 3.762 1.00 98.81 91 LEU A C 1
ATOM 717 O O . LEU A 1 91 ? 4.475 3.878 3.500 1.00 98.81 91 LEU A O 1
ATOM 721 N N . GLY A 1 92 ? 2.444 2.954 3.184 1.00 98.62 92 GLY A N 1
ATOM 722 C CA . GLY A 1 92 ? 2.857 2.038 2.128 1.00 98.62 92 GLY A CA 1
ATOM 723 C C . GLY A 1 92 ? 3.383 2.773 0.896 1.00 98.62 92 GLY A C 1
ATOM 724 O O . GLY A 1 92 ? 4.471 2.465 0.413 1.00 98.62 92 GLY A O 1
ATOM 725 N N . ASP A 1 93 ? 2.668 3.803 0.438 1.00 98.50 93 ASP A N 1
ATOM 726 C CA . ASP A 1 93 ? 3.073 4.614 -0.714 1.00 98.50 93 ASP A CA 1
ATOM 727 C C . ASP A 1 93 ? 4.373 5.383 -0.444 1.00 98.50 93 ASP A C 1
ATOM 729 O O . ASP A 1 93 ? 5.263 5.400 -1.293 1.00 98.50 93 ASP A O 1
ATOM 733 N N . LEU A 1 94 ? 4.524 5.966 0.749 1.00 98.56 94 LEU A N 1
ATOM 734 C CA . LEU A 1 94 ? 5.745 6.656 1.168 1.00 98.56 94 LEU A CA 1
ATOM 735 C C . LEU A 1 94 ? 6.948 5.708 1.179 1.00 98.56 94 LEU A C 1
ATOM 737 O O . LEU A 1 94 ? 7.995 6.050 0.630 1.00 98.56 94 LEU A O 1
ATOM 741 N N . ALA A 1 95 ? 6.799 4.510 1.749 1.00 98.19 95 ALA A N 1
ATOM 742 C CA . ALA A 1 95 ? 7.840 3.484 1.733 1.00 98.19 95 ALA A CA 1
ATOM 743 C C . ALA A 1 95 ? 8.149 3.021 0.297 1.00 98.19 95 ALA A C 1
ATOM 745 O O . ALA A 1 95 ? 9.309 2.949 -0.107 1.00 98.19 95 ALA A O 1
ATOM 746 N N . ARG A 1 96 ? 7.130 2.828 -0.547 1.00 97.81 96 ARG A N 1
ATOM 747 C CA . ARG A 1 96 ? 7.323 2.519 -1.971 1.00 97.81 96 ARG A CA 1
ATOM 748 C C . ARG A 1 96 ? 8.121 3.612 -2.689 1.00 97.81 96 ARG A C 1
ATOM 750 O O . ARG A 1 96 ? 9.041 3.293 -3.443 1.00 97.81 96 ARG A O 1
ATOM 757 N N . TYR A 1 97 ? 7.827 4.889 -2.442 1.00 97.38 97 TYR A N 1
ATOM 758 C CA . TYR A 1 97 ? 8.583 6.005 -3.017 1.00 97.38 97 TYR A CA 1
ATOM 759 C C . TYR A 1 97 ? 10.020 6.069 -2.494 1.00 97.38 97 TYR A C 1
ATOM 761 O O . TYR A 1 97 ? 10.929 6.346 -3.278 1.00 97.38 97 TYR A O 1
ATOM 769 N N . LYS A 1 98 ? 10.262 5.740 -1.217 1.00 96.19 98 LYS A N 1
ATOM 770 C CA . LYS A 1 98 ? 11.627 5.572 -0.692 1.00 96.19 98 LYS A CA 1
ATOM 771 C C . LYS A 1 98 ? 12.369 4.450 -1.415 1.00 96.19 98 LYS A C 1
ATOM 773 O O . LYS A 1 98 ? 13.529 4.632 -1.752 1.00 96.19 98 LYS A O 1
ATOM 778 N N . GLY A 1 99 ? 11.714 3.334 -1.729 1.00 94.69 99 GLY A N 1
ATOM 779 C CA . GLY A 1 99 ? 12.338 2.257 -2.504 1.00 94.69 99 GLY A CA 1
ATOM 780 C C . GLY A 1 99 ? 12.632 2.624 -3.968 1.00 94.69 99 GLY A C 1
ATOM 781 O O . GLY A 1 99 ? 13.613 2.148 -4.530 1.00 94.69 99 GLY A O 1
ATOM 782 N N . LEU A 1 100 ? 11.814 3.485 -4.589 1.00 93.06 100 LEU A N 1
ATOM 783 C CA . LEU A 1 100 ? 11.995 3.931 -5.981 1.00 93.06 100 LEU A CA 1
ATOM 784 C C . LEU A 1 100 ? 13.061 5.022 -6.145 1.00 93.06 100 LEU A C 1
ATOM 786 O O . LEU A 1 100 ? 13.799 5.019 -7.128 1.00 93.06 100 LEU A O 1
ATOM 790 N N . TYR A 1 101 ? 13.124 5.967 -5.207 1.00 90.62 101 TYR A N 1
ATOM 791 C CA . TYR A 1 101 ? 13.934 7.187 -5.334 1.00 90.62 101 TYR A CA 1
ATOM 792 C C . TYR A 1 101 ? 14.992 7.344 -4.228 1.00 90.62 101 TYR A C 1
ATOM 794 O O . TYR A 1 101 ? 15.696 8.357 -4.169 1.00 90.62 101 TYR A O 1
ATOM 802 N N . GLY A 1 102 ? 15.080 6.367 -3.326 1.00 85.81 102 GLY A N 1
ATOM 803 C CA . GLY A 1 102 ? 16.055 6.298 -2.245 1.00 85.81 102 GLY A CA 1
ATOM 804 C C . GLY A 1 102 ? 17.415 5.778 -2.696 1.00 85.81 102 GLY A C 1
ATOM 805 O O . GLY A 1 102 ? 17.839 5.959 -3.836 1.00 85.81 102 GLY A O 1
ATOM 806 N N . GLU A 1 103 ? 18.138 5.181 -1.759 1.00 82.94 103 GLU A N 1
ATOM 807 C CA . GLU A 1 103 ? 19.424 4.547 -2.034 1.00 82.94 103 GLU A CA 1
ATOM 808 C C . GLU A 1 103 ? 19.207 3.101 -2.485 1.00 82.94 103 GLU A C 1
ATOM 810 O O . GLU A 1 103 ? 18.315 2.407 -2.000 1.00 82.94 103 GLU A O 1
ATOM 815 N N . ALA A 1 104 ? 20.026 2.623 -3.425 1.00 80.31 104 ALA A N 1
ATOM 816 C CA . ALA A 1 104 ? 19.865 1.280 -3.987 1.00 80.31 104 ALA A CA 1
ATOM 817 C C . ALA A 1 104 ? 19.937 0.170 -2.918 1.00 80.31 104 ALA A C 1
ATOM 819 O O . ALA A 1 104 ? 19.244 -0.840 -3.030 1.00 80.31 104 ALA A O 1
ATOM 820 N N . ASN A 1 105 ? 20.723 0.380 -1.857 1.00 84.50 105 ASN A N 1
ATOM 821 C CA . ASN A 1 105 ? 20.873 -0.547 -0.732 1.00 84.50 105 ASN A CA 1
ATOM 822 C C . ASN A 1 105 ? 19.613 -0.657 0.153 1.00 84.50 105 ASN A C 1
ATOM 824 O O . ASN A 1 105 ? 19.443 -1.668 0.830 1.00 84.50 105 ASN A O 1
ATOM 828 N N . SER A 1 106 ? 18.718 0.339 0.153 1.00 87.62 106 SER A N 1
ATOM 829 C CA . SER A 1 106 ? 17.527 0.347 1.007 1.00 87.62 106 SER A CA 1
ATOM 830 C C . SER A 1 106 ? 16.273 -0.169 0.301 1.00 87.62 106 SER A C 1
ATOM 832 O O . SER A 1 106 ? 15.299 -0.499 0.975 1.00 87.62 106 SER A O 1
ATOM 834 N N . LYS A 1 107 ? 16.294 -0.324 -1.031 1.00 92.19 107 LYS A N 1
ATOM 835 C CA . LYS A 1 107 ? 15.125 -0.699 -1.850 1.00 92.19 107 LYS A CA 1
ATOM 836 C C . LYS A 1 107 ? 14.346 -1.903 -1.305 1.00 92.19 107 LYS A C 1
ATOM 838 O O . LYS A 1 107 ? 13.133 -1.814 -1.133 1.00 92.19 107 LYS A O 1
ATOM 843 N N . SER A 1 108 ? 15.034 -3.002 -0.988 1.00 92.88 108 SER A N 1
ATOM 844 C CA . SER A 1 108 ? 14.398 -4.223 -0.460 1.00 92.88 108 SER A CA 1
ATOM 845 C C . SER A 1 108 ? 13.712 -3.987 0.894 1.00 92.88 108 SER A C 1
ATOM 847 O O . SER A 1 108 ? 12.558 -4.375 1.099 1.00 92.88 108 SER A O 1
ATOM 849 N N . ARG A 1 109 ? 14.386 -3.268 1.801 1.00 95.31 109 ARG A N 1
ATOM 850 C CA . ARG A 1 109 ? 13.838 -2.899 3.113 1.00 95.31 109 ARG A CA 1
ATOM 851 C C . ARG A 1 109 ? 12.595 -2.022 2.966 1.00 95.31 109 ARG A C 1
ATOM 853 O O . ARG A 1 109 ? 11.597 -2.266 3.638 1.00 95.31 109 ARG A O 1
ATOM 860 N N . GLU A 1 110 ? 12.645 -1.026 2.089 1.00 96.38 110 GLU A N 1
ATOM 861 C CA . GLU A 1 110 ? 11.531 -0.101 1.870 1.00 96.38 110 GLU A CA 1
ATOM 862 C C . GLU A 1 110 ? 10.321 -0.798 1.227 1.00 96.38 110 GLU A C 1
ATOM 864 O O . GLU A 1 110 ? 9.188 -0.569 1.642 1.00 96.38 110 GLU A O 1
ATOM 869 N N . TYR A 1 111 ? 10.529 -1.720 0.281 1.00 97.00 111 TYR A N 1
ATOM 870 C CA . TYR A 1 111 ? 9.433 -2.520 -0.286 1.00 97.00 111 TYR A CA 1
ATOM 871 C C . TYR A 1 111 ? 8.851 -3.521 0.713 1.00 97.00 111 TYR A C 1
ATOM 873 O O . TYR 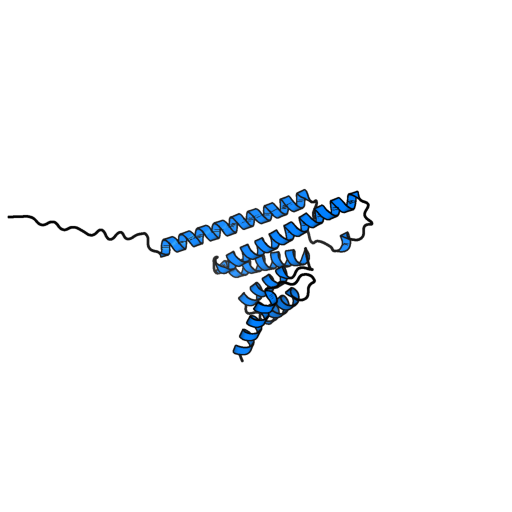A 1 111 ? 7.638 -3.734 0.729 1.00 97.00 111 TYR A O 1
ATOM 881 N N . THR A 1 112 ? 9.680 -4.074 1.599 1.00 97.19 112 THR A N 1
ATOM 882 C CA . THR A 1 112 ? 9.206 -4.906 2.714 1.00 97.19 112 THR A CA 1
ATOM 883 C C . THR A 1 112 ? 8.323 -4.093 3.663 1.00 97.19 112 THR A C 1
ATOM 885 O O . THR A 1 112 ? 7.234 -4.536 4.032 1.00 97.19 112 THR A O 1
ATOM 888 N N . ALA A 1 113 ? 8.744 -2.872 4.009 1.00 97.81 113 ALA A N 1
ATOM 889 C CA . ALA A 1 113 ? 7.942 -1.961 4.821 1.00 97.81 113 ALA A CA 1
ATOM 890 C C . ALA A 1 113 ? 6.624 -1.588 4.123 1.00 97.81 113 ALA A C 1
ATOM 892 O O . ALA A 1 113 ? 5.561 -1.673 4.738 1.00 97.81 113 ALA A O 1
ATOM 893 N N . ALA A 1 114 ? 6.673 -1.250 2.830 1.00 98.50 114 ALA A N 1
ATOM 894 C CA . ALA A 1 114 ? 5.487 -0.935 2.040 1.00 98.50 114 ALA A CA 1
ATOM 895 C C . ALA A 1 114 ? 4.480 -2.096 2.028 1.00 98.50 114 ALA A C 1
ATOM 897 O O . ALA A 1 114 ? 3.300 -1.899 2.318 1.00 98.50 114 ALA A O 1
ATOM 898 N N . SER A 1 115 ? 4.962 -3.318 1.778 1.00 98.25 115 SER A N 1
ATOM 899 C CA . SER A 1 115 ? 4.152 -4.539 1.809 1.00 98.25 115 SER A CA 1
ATOM 900 C C . SER A 1 115 ? 3.487 -4.747 3.172 1.00 98.25 115 SER A C 1
ATOM 902 O O . SER A 1 115 ? 2.281 -4.980 3.236 1.00 98.25 115 SER A O 1
ATOM 904 N N . SER A 1 116 ? 4.233 -4.570 4.269 1.00 98.12 116 SER A N 1
ATOM 905 C CA . SER A 1 116 ? 3.687 -4.672 5.628 1.00 98.12 116 SER A CA 1
ATOM 906 C C . SER A 1 116 ? 2.544 -3.681 5.871 1.00 98.12 116 SER A C 1
ATOM 908 O O . SER A 1 116 ? 1.504 -4.065 6.410 1.00 98.12 116 SER A O 1
ATOM 910 N N . TYR A 1 117 ? 2.681 -2.427 5.431 1.00 98.56 117 TYR A N 1
ATOM 911 C CA . TYR A 1 117 ? 1.609 -1.442 5.574 1.00 98.56 117 TYR A CA 1
ATOM 912 C C . TYR A 1 117 ? 0.372 -1.788 4.752 1.00 98.56 117 TYR A C 1
ATOM 914 O O . TYR A 1 117 ? -0.742 -1.717 5.271 1.00 98.56 117 TYR A O 1
ATOM 922 N N . TYR A 1 118 ? 0.542 -2.205 3.497 1.00 98.62 118 TYR A N 1
ATOM 923 C CA . TYR A 1 118 ? -0.594 -2.605 2.670 1.00 98.62 118 TYR A CA 1
ATOM 924 C C . TYR A 1 118 ? -1.283 -3.865 3.210 1.00 98.62 118 TYR A C 1
ATOM 926 O O . TYR A 1 118 ? -2.508 -3.936 3.190 1.00 98.62 118 TYR A O 1
ATOM 934 N N . LEU A 1 119 ? -0.540 -4.832 3.757 1.00 97.75 119 LEU A N 1
ATOM 935 C CA . LEU A 1 119 ? -1.123 -6.013 4.404 1.00 97.75 119 LEU A CA 1
ATOM 936 C C . LEU A 1 119 ? -1.912 -5.646 5.666 1.00 97.75 119 LEU A C 1
ATOM 938 O O . LEU A 1 119 ? -3.019 -6.143 5.857 1.00 97.75 119 LEU A O 1
ATOM 942 N N . GLN A 1 120 ? -1.395 -4.732 6.490 1.00 96.19 120 GLN A N 1
ATOM 943 C CA . GLN A 1 120 ? -2.140 -4.202 7.636 1.00 96.19 120 GLN A CA 1
ATOM 944 C C . GLN A 1 120 ? -3.402 -3.451 7.189 1.00 96.19 120 GLN A C 1
ATOM 946 O O . GLN A 1 120 ? -4.461 -3.622 7.788 1.00 96.19 120 GLN A O 1
ATOM 951 N N . ALA A 1 121 ? -3.324 -2.656 6.116 1.00 96.88 121 ALA A N 1
ATOM 952 C CA . ALA A 1 121 ? -4.486 -1.968 5.556 1.00 96.88 121 ALA A CA 1
ATOM 953 C C . ALA A 1 121 ? -5.544 -2.959 5.040 1.00 96.88 121 ALA A C 1
ATOM 955 O O . ALA A 1 121 ? -6.733 -2.744 5.272 1.00 96.88 121 ALA A O 1
ATOM 956 N N . ALA A 1 122 ? -5.114 -4.040 4.379 1.00 96.06 122 ALA A N 1
ATOM 957 C CA . ALA A 1 122 ? -5.983 -5.111 3.895 1.00 96.06 122 ALA A CA 1
ATOM 958 C C . ALA A 1 122 ? -6.667 -5.860 5.044 1.00 96.06 122 ALA A C 1
ATOM 960 O O . ALA A 1 122 ? -7.860 -6.119 4.970 1.00 96.06 122 ALA A O 1
ATOM 961 N N . SER A 1 123 ? -5.938 -6.160 6.122 1.00 92.94 123 SER A N 1
ATOM 962 C CA . SER A 1 123 ? -6.518 -6.787 7.317 1.00 92.94 123 SER A CA 1
ATOM 963 C C . SER A 1 123 ? -7.528 -5.877 8.014 1.00 92.94 123 SER A C 1
ATOM 965 O O . SER A 1 123 ? -8.529 -6.361 8.527 1.00 92.94 123 SER A O 1
ATOM 967 N N . LEU A 1 124 ? -7.281 -4.566 8.027 1.00 91.06 124 LEU A N 1
ATOM 968 C CA . LEU A 1 124 ? -8.158 -3.600 8.682 1.00 91.06 124 LEU A CA 1
ATOM 969 C C . LEU A 1 124 ? -9.473 -3.378 7.929 1.00 91.06 124 LEU A C 1
ATOM 971 O O . LEU A 1 124 ? -10.485 -3.046 8.543 1.00 91.06 124 LEU A O 1
ATOM 975 N N . TRP A 1 125 ? -9.451 -3.511 6.602 1.00 91.69 125 TRP A N 1
ATOM 976 C CA . TRP A 1 125 ? -10.644 -3.366 5.776 1.00 91.69 125 TRP A CA 1
ATOM 977 C C . TRP A 1 125 ? -10.600 -4.304 4.555 1.00 91.69 125 TRP A C 1
ATOM 979 O O . TRP A 1 125 ? -10.281 -3.859 3.447 1.00 91.69 125 TRP A O 1
ATOM 989 N N . PRO A 1 126 ? -10.942 -5.595 4.736 1.00 92.75 126 PRO A N 1
ATOM 990 C CA . PRO A 1 126 ? -10.802 -6.617 3.692 1.00 92.75 126 PRO A CA 1
ATOM 991 C C . PRO A 1 126 ? -11.694 -6.399 2.467 1.00 92.75 126 PRO A C 1
ATOM 993 O O . PRO A 1 126 ? -11.366 -6.850 1.374 1.00 92.75 126 PRO A O 1
ATOM 996 N N . SER A 1 127 ? -12.806 -5.678 2.632 1.00 93.12 127 SER A N 1
ATOM 997 C CA . SER A 1 127 ? -13.781 -5.425 1.567 1.00 93.12 127 SER A CA 1
ATOM 998 C C . SER A 1 127 ? -13.348 -4.354 0.554 1.00 93.12 127 SER A C 1
ATOM 1000 O O . SER A 1 127 ? -14.124 -4.034 -0.347 1.00 93.12 127 SER A O 1
ATOM 1002 N N . ILE A 1 128 ? -12.155 -3.757 0.702 1.00 95.62 128 ILE A N 1
ATOM 1003 C CA . ILE A 1 128 ? -11.615 -2.736 -0.207 1.00 95.62 128 ILE A CA 1
ATOM 1004 C C . ILE A 1 128 ? -10.436 -3.287 -1.007 1.00 95.62 128 ILE A C 1
ATOM 1006 O O . ILE A 1 128 ? -9.477 -3.820 -0.456 1.00 95.62 128 ILE A O 1
ATOM 1010 N N . GLY A 1 129 ? -10.470 -3.080 -2.326 1.00 97.50 129 GLY A N 1
ATOM 1011 C CA . GLY A 1 129 ? -9.491 -3.649 -3.253 1.00 97.50 129 GLY A CA 1
ATOM 1012 C C . GLY A 1 129 ? -8.151 -2.919 -3.299 1.00 97.50 129 GLY A C 1
ATOM 1013 O O . GLY A 1 129 ? -7.150 -3.494 -3.730 1.00 97.50 129 GLY A O 1
ATOM 1014 N N . ASN A 1 130 ? -8.100 -1.658 -2.862 1.00 98.06 130 ASN A N 1
ATOM 1015 C CA . ASN A 1 130 ? -6.919 -0.801 -3.001 1.00 98.06 130 ASN A CA 1
ATOM 1016 C C . ASN A 1 130 ? -5.628 -1.378 -2.368 1.00 98.06 130 ASN A C 1
ATOM 1018 O O . ASN A 1 130 ? -4.603 -1.382 -3.046 1.00 98.06 130 ASN A O 1
ATOM 1022 N N . PRO A 1 131 ? -5.620 -1.937 -1.140 1.00 98.31 131 PRO A N 1
ATOM 1023 C CA . PRO A 1 131 ? -4.425 -2.589 -0.599 1.00 98.31 131 PRO A CA 1
ATOM 1024 C C . PRO A 1 131 ? -3.856 -3.689 -1.509 1.00 98.31 131 PRO A C 1
ATOM 1026 O O . PRO A 1 131 ? -2.647 -3.760 -1.723 1.00 98.31 131 PRO A O 1
ATOM 1029 N N . HIS A 1 132 ? -4.720 -4.532 -2.084 1.00 98.44 132 HIS A N 1
ATOM 1030 C CA . HIS A 1 132 ? -4.300 -5.585 -3.008 1.00 98.44 132 HIS A CA 1
ATOM 1031 C C . HIS A 1 132 ? -3.769 -5.018 -4.327 1.00 98.44 132 HIS A C 1
ATOM 1033 O O . HIS A 1 132 ? -2.762 -5.515 -4.824 1.00 98.44 132 HIS A O 1
ATOM 1039 N N . HIS A 1 133 ? -4.363 -3.936 -4.837 1.00 98.44 133 HIS A N 1
ATOM 1040 C CA . HIS A 1 133 ? -3.840 -3.216 -5.999 1.00 98.44 133 HIS A CA 1
ATOM 1041 C C . HIS A 1 133 ? -2.406 -2.717 -5.763 1.00 98.44 133 HIS A C 1
ATOM 1043 O O . HIS A 1 133 ? -1.525 -2.935 -6.593 1.00 98.44 133 HIS A O 1
ATOM 1049 N N . GLN A 1 134 ? -2.132 -2.113 -4.603 1.00 98.44 134 GLN A N 1
ATOM 1050 C CA . GLN A 1 134 ? -0.784 -1.635 -4.285 1.00 98.44 134 GLN A CA 1
ATOM 1051 C C . GLN A 1 134 ? 0.219 -2.784 -4.085 1.00 98.44 134 GLN A C 1
ATOM 1053 O O . GLN A 1 134 ? 1.373 -2.672 -4.501 1.00 98.44 134 GLN A O 1
ATOM 1058 N N . LEU A 1 135 ? -0.217 -3.909 -3.503 1.00 98.56 135 LEU A N 1
ATOM 1059 C CA . LEU A 1 135 ? 0.597 -5.126 -3.396 1.00 98.56 135 LEU A CA 1
ATOM 1060 C C . LEU A 1 135 ? 0.939 -5.720 -4.771 1.00 98.56 135 LEU A C 1
ATOM 1062 O O . LEU A 1 135 ? 2.049 -6.216 -4.940 1.00 98.56 135 LEU A O 1
ATOM 1066 N N . ALA A 1 136 ? 0.031 -5.639 -5.749 1.00 98.06 136 ALA A N 1
ATOM 1067 C CA . ALA A 1 136 ? 0.304 -6.052 -7.126 1.00 98.06 136 ALA A CA 1
ATOM 1068 C C . ALA A 1 136 ? 1.396 -5.183 -7.765 1.00 98.06 136 ALA A C 1
ATOM 1070 O O . ALA A 1 136 ? 2.346 -5.705 -8.341 1.00 98.06 136 ALA A O 1
ATOM 1071 N N . ILE A 1 137 ? 1.322 -3.860 -7.581 1.00 97.44 137 ILE A N 1
ATOM 1072 C CA . ILE A 1 137 ? 2.357 -2.938 -8.070 1.00 97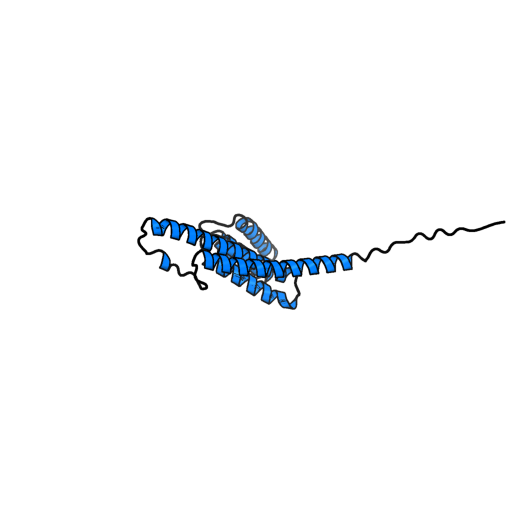.44 137 ILE A CA 1
ATOM 1073 C C . ILE A 1 137 ? 3.724 -3.286 -7.463 1.00 97.44 137 ILE A C 1
ATOM 1075 O O . ILE A 1 137 ? 4.715 -3.339 -8.188 1.00 97.44 137 ILE A O 1
ATOM 1079 N N . LEU A 1 138 ? 3.798 -3.562 -6.156 1.00 97.19 138 LEU A N 1
ATOM 1080 C CA . LEU A 1 138 ? 5.059 -3.975 -5.529 1.00 97.19 138 LEU A CA 1
ATOM 1081 C C . LEU A 1 138 ? 5.598 -5.293 -6.099 1.00 97.19 138 LEU A C 1
ATOM 1083 O O . LEU A 1 138 ? 6.794 -5.378 -6.367 1.00 97.19 138 LEU A O 1
ATOM 1087 N N . ALA A 1 139 ? 4.736 -6.295 -6.300 1.00 96.38 139 ALA A N 1
ATOM 1088 C CA . ALA A 1 139 ? 5.126 -7.571 -6.900 1.00 96.38 139 ALA A CA 1
ATOM 1089 C C . ALA A 1 139 ? 5.694 -7.381 -8.318 1.00 96.38 139 ALA A C 1
ATOM 1091 O O . ALA A 1 139 ? 6.738 -7.950 -8.648 1.00 96.38 139 ALA A O 1
ATOM 1092 N N . SER A 1 140 ? 5.093 -6.481 -9.103 1.00 95.25 140 SER A N 1
ATOM 1093 C CA . SER A 1 140 ? 5.543 -6.179 -10.466 1.00 95.25 140 SER A CA 1
ATOM 1094 C C . SER A 1 140 ? 6.962 -5.599 -10.523 1.00 95.25 140 SER A C 1
ATOM 1096 O O . SER A 1 140 ? 7.710 -5.873 -11.460 1.00 95.25 140 SER A O 1
ATOM 1098 N N . TYR A 1 141 ? 7.387 -4.849 -9.497 1.00 93.81 141 TYR A N 1
ATOM 1099 C CA . TYR A 1 141 ? 8.747 -4.299 -9.415 1.00 93.81 141 TYR A CA 1
ATOM 1100 C C . TYR A 1 141 ? 9.822 -5.361 -9.171 1.00 93.81 141 TYR A C 1
ATOM 1102 O O . TYR A 1 141 ? 10.996 -5.105 -9.451 1.00 93.81 141 TYR A O 1
ATOM 1110 N N . SER A 1 142 ? 9.428 -6.520 -8.645 1.00 89.75 142 SER A N 1
ATOM 1111 C CA . SER A 1 142 ? 10.293 -7.683 -8.431 1.00 89.75 142 SER A CA 1
ATOM 1112 C C . SER A 1 142 ? 10.231 -8.688 -9.586 1.00 89.75 142 SER A C 1
ATOM 1114 O O . SER A 1 142 ? 10.957 -9.675 -9.549 1.00 89.75 142 SER A O 1
ATOM 1116 N N . GLY A 1 143 ? 9.384 -8.450 -10.596 1.00 91.44 143 GLY A N 1
ATOM 1117 C CA . GLY A 1 143 ? 9.162 -9.381 -11.707 1.00 91.44 143 GLY A CA 1
ATOM 1118 C C . GLY A 1 143 ? 8.378 -10.640 -11.322 1.00 91.44 143 GLY A C 1
ATOM 1119 O O . GLY A 1 143 ? 8.447 -11.634 -12.035 1.00 91.44 143 GLY A O 1
ATOM 1120 N N . ASP A 1 144 ? 7.657 -10.624 -10.197 1.00 94.19 144 ASP A N 1
ATOM 1121 C CA . ASP A 1 144 ? 6.796 -11.738 -9.789 1.00 94.19 144 ASP A CA 1
ATOM 1122 C C . ASP A 1 144 ? 5.422 -11.594 -10.459 1.00 94.19 144 ASP A C 1
ATOM 1124 O O . ASP A 1 144 ? 4.475 -11.032 -9.893 1.00 94.19 144 ASP A O 1
ATOM 1128 N N . ASP A 1 145 ? 5.337 -12.035 -11.715 1.00 93.75 145 ASP A N 1
ATOM 1129 C CA . ASP A 1 145 ? 4.139 -11.882 -12.546 1.00 93.75 145 ASP A CA 1
ATOM 1130 C C . ASP A 1 145 ? 2.952 -12.687 -11.985 1.00 93.75 145 ASP A C 1
ATOM 1132 O O . ASP A 1 145 ? 1.821 -12.192 -11.966 1.00 93.75 145 ASP A O 1
ATOM 1136 N N . PHE A 1 146 ? 3.199 -13.879 -11.426 1.00 94.69 146 PHE A N 1
ATOM 1137 C CA . PHE A 1 146 ? 2.157 -14.692 -10.793 1.00 94.69 146 PHE A CA 1
ATOM 1138 C C . PHE A 1 146 ? 1.536 -13.973 -9.590 1.00 94.69 146 PHE A C 1
ATOM 1140 O O . PHE A 1 146 ? 0.311 -13.832 -9.505 1.00 94.69 146 PHE A O 1
ATOM 1147 N N . LEU A 1 147 ? 2.367 -13.464 -8.673 1.00 96.25 147 LEU A N 1
ATOM 1148 C CA . LEU A 1 147 ? 1.881 -12.714 -7.519 1.00 96.25 147 LEU A CA 1
ATOM 1149 C C . LEU A 1 147 ? 1.199 -11.410 -7.943 1.00 96.25 147 LEU A C 1
ATOM 1151 O O . LEU A 1 147 ? 0.194 -11.026 -7.340 1.00 96.25 147 LEU A O 1
ATOM 1155 N N . THR A 1 148 ? 1.710 -10.747 -8.982 1.00 96.94 148 THR A N 1
ATOM 1156 C CA . THR A 1 148 ? 1.115 -9.529 -9.551 1.00 96.94 148 THR A CA 1
ATOM 1157 C C . THR A 1 148 ? -0.315 -9.792 -10.019 1.00 96.94 148 THR A C 1
ATOM 1159 O O . THR A 1 148 ? -1.248 -9.133 -9.551 1.00 96.94 148 THR A O 1
ATOM 1162 N N . VAL A 1 149 ? -0.510 -10.804 -10.869 1.00 96.12 149 VAL A N 1
ATOM 1163 C CA . VAL A 1 149 ? -1.825 -11.204 -11.389 1.00 96.12 149 VAL A CA 1
ATOM 1164 C C . VAL A 1 149 ? -2.758 -11.617 -10.252 1.00 96.12 149 VAL A C 1
ATOM 1166 O O . VAL A 1 149 ? -3.873 -11.101 -10.151 1.00 96.12 149 VAL A O 1
ATOM 1169 N N . TYR A 1 150 ? -2.291 -12.469 -9.333 1.00 97.00 150 TYR A N 1
ATOM 1170 C CA . TYR A 1 150 ? -3.063 -12.880 -8.157 1.00 97.00 150 TYR A CA 1
ATOM 1171 C C . TYR A 1 150 ? -3.568 -11.678 -7.348 1.00 97.00 150 TYR A C 1
ATOM 1173 O O . TYR A 1 150 ? -4.736 -11.619 -6.953 1.00 97.00 150 TYR A O 1
ATOM 1181 N N . ARG A 1 151 ? -2.702 -10.692 -7.094 1.00 98.19 151 ARG A N 1
ATOM 1182 C CA . ARG A 1 151 ? -3.058 -9.504 -6.312 1.00 98.19 151 ARG A CA 1
ATOM 1183 C C . ARG A 1 151 ? -4.016 -8.578 -7.057 1.00 98.19 151 ARG A C 1
ATOM 1185 O O . ARG A 1 151 ? -4.923 -8.051 -6.415 1.00 98.19 151 ARG A O 1
ATOM 1192 N N . TYR A 1 152 ? -3.894 -8.420 -8.375 1.00 98.19 152 TYR A N 1
ATOM 1193 C CA . TYR A 1 152 ? -4.899 -7.687 -9.150 1.00 98.19 152 TYR A CA 1
ATOM 1194 C C . TYR A 1 152 ? -6.264 -8.382 -9.125 1.00 98.19 152 TYR A C 1
ATOM 1196 O O . TYR A 1 152 ? -7.262 -7.716 -8.858 1.00 98.19 152 TYR A O 1
ATOM 1204 N N . PHE A 1 153 ? -6.324 -9.710 -9.269 1.00 97.19 153 PHE A N 1
ATOM 1205 C CA . PHE A 1 153 ? -7.579 -10.452 -9.097 1.00 97.19 153 PHE A CA 1
ATOM 1206 C C . PHE A 1 153 ? -8.181 -10.246 -7.708 1.00 97.19 153 PHE A C 1
ATOM 1208 O O . PHE A 1 153 ? -9.358 -9.922 -7.592 1.00 97.19 153 PHE A O 1
ATOM 1215 N N . ARG A 1 154 ? -7.373 -10.342 -6.645 1.00 97.69 154 ARG A N 1
ATOM 1216 C CA . ARG A 1 154 ? -7.818 -10.045 -5.272 1.00 97.69 154 ARG A CA 1
ATOM 1217 C C . ARG A 1 154 ? -8.324 -8.613 -5.104 1.00 97.69 154 ARG A C 1
ATOM 1219 O O . ARG A 1 154 ? -9.205 -8.384 -4.290 1.00 97.69 154 ARG A O 1
ATOM 1226 N N . SER A 1 155 ? -7.776 -7.656 -5.846 1.00 98.12 155 SER A N 1
ATOM 1227 C CA . SER A 1 155 ? -8.243 -6.268 -5.841 1.00 98.12 155 SER A CA 1
ATOM 1228 C C . SER A 1 155 ? -9.608 -6.085 -6.515 1.00 98.12 155 SER A C 1
ATOM 1230 O O . SER A 1 155 ? -10.340 -5.160 -6.167 1.00 98.12 155 SER A O 1
ATOM 1232 N N . LEU A 1 156 ? -9.946 -6.959 -7.466 1.00 97.88 156 LEU A N 1
ATOM 1233 C CA . LEU A 1 156 ? -11.215 -6.962 -8.198 1.00 97.88 156 LEU A CA 1
ATOM 1234 C C . LEU A 1 156 ? -12.287 -7.839 -7.527 1.00 97.88 156 LEU A C 1
ATOM 1236 O O . LEU A 1 156 ? -13.472 -7.560 -7.661 1.00 97.88 156 LEU A O 1
ATOM 1240 N N . ALA A 1 157 ? -11.879 -8.880 -6.801 1.00 97.00 157 ALA A N 1
ATOM 1241 C CA . ALA A 1 157 ? -12.752 -9.867 -6.164 1.00 97.00 157 ALA A CA 1
ATOM 1242 C C . ALA A 1 157 ? -13.069 -9.526 -4.692 1.00 97.00 157 ALA A C 1
ATOM 1244 O O . ALA A 1 157 ? -12.925 -10.364 -3.804 1.00 97.00 157 ALA A O 1
ATOM 1245 N N . VAL A 1 158 ? -13.458 -8.278 -4.434 1.00 96.38 158 VAL A N 1
ATOM 1246 C CA . VAL A 1 158 ? -13.917 -7.771 -3.127 1.00 96.38 158 VAL A CA 1
ATOM 1247 C C . VAL A 1 158 ? -15.114 -6.844 -3.332 1.00 96.38 158 VAL A C 1
ATOM 1249 O O . VAL A 1 158 ? -15.317 -6.355 -4.441 1.00 96.38 158 VAL A O 1
ATOM 1252 N N . ASP A 1 159 ? -15.868 -6.548 -2.272 1.00 96.62 159 ASP A N 1
ATOM 1253 C CA . ASP A 1 159 ? -17.099 -5.744 -2.363 1.00 96.62 159 ASP A CA 1
ATOM 1254 C C . ASP A 1 159 ? -16.885 -4.354 -2.983 1.00 96.62 159 ASP A C 1
ATOM 1256 O O . ASP A 1 159 ? -17.751 -3.834 -3.681 1.00 96.62 159 ASP A O 1
ATOM 1260 N N . ASN A 1 160 ? -15.729 -3.736 -2.720 1.00 96.25 160 ASN A N 1
ATOM 1261 C CA . ASN A 1 160 ? -15.365 -2.414 -3.229 1.00 96.25 160 ASN A CA 1
ATOM 1262 C C . ASN A 1 160 ? -14.066 -2.531 -4.041 1.00 96.25 160 ASN A C 1
ATOM 1264 O O . ASN A 1 160 ? -12.973 -2.293 -3.502 1.00 96.25 160 ASN A O 1
ATOM 1268 N N . PRO A 1 161 ? -14.155 -2.938 -5.318 1.00 96.75 161 PRO A N 1
ATOM 1269 C CA . PRO A 1 161 ? -12.985 -3.196 -6.141 1.00 96.75 161 PRO A CA 1
ATOM 1270 C C . PRO A 1 161 ? -12.220 -1.910 -6.477 1.00 96.75 161 PRO A C 1
ATOM 1272 O O . PRO A 1 161 ? -12.784 -0.816 -6.539 1.00 96.75 161 PRO A O 1
ATOM 1275 N N . CYS A 1 162 ? -10.914 -2.034 -6.729 1.00 94.44 162 CYS A N 1
ATOM 1276 C CA . CYS A 1 162 ? -10.125 -0.916 -7.245 1.00 94.44 162 CYS A CA 1
ATOM 1277 C C . CYS A 1 162 ? -10.366 -0.760 -8.753 1.00 94.44 162 CYS A C 1
ATOM 1279 O O . CYS A 1 162 ? -10.036 -1.658 -9.527 1.00 94.44 162 CYS A O 1
ATOM 1281 N N . SER A 1 163 ? -10.905 0.385 -9.180 1.00 93.12 163 SER A N 1
ATOM 1282 C CA . SER A 1 163 ? -11.264 0.625 -10.586 1.00 93.12 163 SER A CA 1
ATOM 1283 C C . SER A 1 163 ? -10.077 0.515 -11.547 1.00 93.12 163 SER A C 1
ATOM 1285 O O . SER A 1 163 ? -10.252 0.067 -12.674 1.00 93.12 163 SER A O 1
ATOM 1287 N N . THR A 1 164 ? -8.865 0.849 -11.097 1.00 93.94 164 THR A N 1
ATOM 1288 C CA . THR A 1 164 ? -7.646 0.795 -11.920 1.00 93.94 164 THR A CA 1
ATOM 1289 C C . THR A 1 164 ? -7.031 -0.600 -12.017 1.00 93.94 164 THR A C 1
ATOM 1291 O O . THR A 1 164 ? -6.139 -0.820 -12.834 1.00 93.94 164 THR A O 1
ATOM 1294 N N . ALA A 1 165 ? -7.469 -1.562 -11.195 1.00 93.00 165 ALA A N 1
ATOM 1295 C CA . ALA A 1 165 ? -6.877 -2.898 -11.183 1.00 93.00 165 ALA A CA 1
ATOM 1296 C C . ALA A 1 165 ? -7.136 -3.667 -12.483 1.00 93.00 165 ALA A C 1
ATOM 1298 O O . ALA A 1 165 ? -6.281 -4.442 -12.898 1.00 93.00 165 ALA A O 1
ATOM 1299 N N . ARG A 1 166 ? -8.278 -3.434 -13.143 1.00 93.38 166 ARG A N 1
ATOM 1300 C CA . ARG A 1 166 ? -8.614 -4.089 -14.414 1.00 93.38 166 ARG A CA 1
ATOM 1301 C C . ARG A 1 166 ? -7.657 -3.677 -15.528 1.00 93.38 166 ARG A C 1
ATOM 1303 O O . ARG A 1 166 ? -7.107 -4.545 -16.194 1.00 93.38 166 ARG A O 1
ATOM 1310 N N . ASP A 1 167 ? -7.441 -2.379 -15.700 1.00 94.94 167 ASP A N 1
ATOM 1311 C CA . ASP A 1 167 ? -6.582 -1.863 -16.770 1.00 94.94 167 ASP A CA 1
ATOM 1312 C C . ASP A 1 167 ? -5.125 -2.287 -16.550 1.00 94.94 167 ASP A C 1
ATOM 1314 O O . ASP A 1 167 ? -4.462 -2.756 -17.471 1.00 94.94 167 ASP A O 1
ATOM 1318 N N . ASN A 1 168 ? -4.654 -2.244 -15.301 1.00 93.94 168 ASN A N 1
ATOM 1319 C CA . ASN A 1 168 ? -3.312 -2.715 -14.964 1.00 93.94 168 ASN A CA 1
ATOM 1320 C C . ASN A 1 168 ? -3.146 -4.232 -15.145 1.00 93.94 168 ASN A C 1
ATOM 1322 O O . ASN A 1 168 ? -2.066 -4.687 -15.516 1.00 93.94 168 ASN A O 1
ATOM 1326 N N . LEU A 1 169 ? -4.203 -5.017 -14.913 1.00 92.56 169 LEU A N 1
ATOM 1327 C CA . LEU A 1 169 ? -4.196 -6.454 -15.177 1.00 92.56 169 LEU A CA 1
ATOM 1328 C C . LEU A 1 169 ? -4.094 -6.751 -16.679 1.00 92.56 169 LEU A C 1
ATOM 1330 O O . LEU A 1 169 ? -3.353 -7.652 -17.059 1.00 92.56 169 LEU A O 1
ATOM 1334 N N . ILE A 1 170 ? -4.790 -5.984 -17.524 1.00 92.50 170 ILE A N 1
ATOM 1335 C CA . ILE A 1 170 ? -4.688 -6.104 -18.987 1.00 92.50 170 ILE A CA 1
ATOM 1336 C C . ILE A 1 170 ? -3.243 -5.851 -19.430 1.00 92.50 170 ILE A C 1
ATOM 1338 O O . ILE A 1 170 ? -2.654 -6.703 -20.089 1.00 92.50 170 ILE A O 1
ATOM 1342 N N . VAL A 1 171 ? -2.639 -4.749 -18.974 1.00 91.69 171 VAL A N 1
ATOM 1343 C CA . VAL A 1 171 ? -1.236 -4.419 -19.280 1.00 91.69 171 VAL A CA 1
ATOM 1344 C C . VAL A 1 171 ? -0.274 -5.511 -18.795 1.00 91.69 171 VAL A C 1
ATOM 1346 O O . VAL A 1 171 ? 0.697 -5.832 -19.480 1.00 91.69 171 VAL A O 1
ATOM 1349 N N . ALA A 1 172 ? -0.529 -6.105 -17.623 1.00 88.81 172 ALA A N 1
ATOM 1350 C CA . ALA A 1 172 ? 0.287 -7.203 -17.110 1.00 88.81 172 ALA A CA 1
ATOM 1351 C C . ALA A 1 172 ? 0.231 -8.437 -18.029 1.00 88.81 172 ALA A C 1
ATOM 1353 O O . ALA A 1 172 ? 1.277 -9.001 -18.339 1.00 88.81 172 ALA A O 1
ATOM 1354 N N . PHE A 1 173 ? -0.957 -8.816 -18.513 1.00 87.88 173 PHE A N 1
ATOM 1355 C CA . PHE A 1 173 ? -1.106 -9.929 -19.455 1.00 87.88 173 PHE A CA 1
ATOM 1356 C C . PHE A 1 173 ? -0.478 -9.644 -20.820 1.00 87.88 173 PHE A C 1
ATOM 1358 O O . PHE A 1 173 ? 0.214 -10.507 -21.351 1.00 87.88 173 PHE A O 1
ATOM 1365 N N . GLU A 1 174 ? -0.667 -8.442 -21.369 1.00 89.44 174 GLU A N 1
ATOM 1366 C CA . GLU A 1 174 ? -0.049 -8.042 -22.641 1.00 89.44 174 GLU A CA 1
ATOM 1367 C C . GLU A 1 174 ? 1.477 -8.156 -22.577 1.00 89.44 174 GLU A C 1
ATOM 1369 O O . GLU A 1 174 ? 2.107 -8.679 -23.493 1.00 89.44 174 GLU A O 1
ATOM 1374 N N . LYS A 1 175 ? 2.079 -7.737 -21.459 1.00 83.06 175 LYS A N 1
ATOM 1375 C CA . LYS A 1 175 ? 3.520 -7.881 -21.236 1.00 83.06 175 LYS A CA 1
ATOM 1376 C C . LYS A 1 175 ? 3.959 -9.350 -21.217 1.00 83.06 175 LYS A C 1
ATOM 1378 O O . LYS A 1 175 ? 4.996 -9.660 -21.797 1.00 83.06 175 LYS A O 1
ATOM 1383 N N . SER A 1 176 ? 3.209 -10.236 -20.559 1.00 76.31 176 SER A N 1
ATOM 1384 C CA . SER A 1 176 ? 3.538 -11.667 -20.501 1.00 76.31 176 SER A CA 1
ATOM 1385 C C . SER A 1 176 ? 3.399 -12.355 -21.863 1.00 76.31 176 SER A C 1
ATOM 1387 O O . SER A 1 176 ? 4.208 -13.218 -22.177 1.00 76.31 176 SER A O 1
ATOM 1389 N N . MET A 1 177 ? 2.434 -11.941 -22.691 1.00 75.31 177 MET A N 1
ATOM 1390 C CA . MET A 1 177 ? 2.223 -12.492 -24.039 1.00 75.31 177 MET A CA 1
ATOM 1391 C C . MET A 1 177 ? 3.283 -12.058 -25.063 1.00 75.31 177 MET A C 1
ATOM 1393 O O . MET A 1 177 ? 3.445 -12.720 -26.078 1.00 75.31 177 MET A O 1
ATOM 1397 N N . LEU A 1 178 ? 3.997 -10.952 -24.829 1.00 70.25 178 LEU A N 1
ATOM 1398 C CA . LEU A 1 178 ? 5.077 -10.474 -25.708 1.00 70.25 178 LEU A CA 1
ATOM 1399 C C . LEU A 1 178 ? 6.440 -11.134 -25.427 1.00 70.25 178 LEU A C 1
ATOM 1401 O O . LEU A 1 178 ? 7.419 -10.815 -26.101 1.00 70.25 178 LEU A O 1
ATOM 1405 N N . LEU A 1 179 ? 6.527 -11.985 -24.400 1.00 59.78 179 LEU A N 1
ATOM 1406 C CA . LEU A 1 179 ? 7.750 -12.690 -23.997 1.00 59.78 179 LEU A CA 1
ATOM 1407 C C . LEU A 1 179 ? 7.792 -14.158 -24.470 1.00 59.78 179 LEU A C 1
ATOM 1409 O O . LEU A 1 179 ? 8.777 -14.840 -24.186 1.00 59.78 179 LEU A O 1
ATOM 1413 N N . GLU A 1 180 ? 6.764 -14.613 -25.193 1.00 47.12 180 GLU A N 1
ATOM 1414 C CA . GLU A 1 180 ? 6.696 -15.899 -25.913 1.00 47.12 180 GLU A CA 1
ATOM 1415 C C . GLU A 1 180 ? 6.876 -15.688 -27.424 1.00 47.12 180 GLU A C 1
ATOM 1417 O O . GLU A 1 180 ? 7.540 -16.544 -28.055 1.00 47.12 180 GLU A O 1
#

Secondary structure (DSSP, 8-state):
-------------PSPHHHHHHHHHHHHHHHHHHHHHHHHHHHHHHHHHHT--SS---GGGG-S---HHHHHHHHHHHHHHHHHHHHHHHHHHHHHHHHHHS-TTTHHHHHHHHHHHHHHHHHH-TTBSHHHHHHHHHHHHTT-HHHHHHHHHHHHSSSB--TTHHHHHHHHHHHHHTT-